Protein AF-A0A5C7LVJ6-F1 (afdb_monomer_lite)

Structure (mmCIF, N/CA/C/O backbone):
data_AF-A0A5C7LVJ6-F1
#
_entry.id   AF-A0A5C7LVJ6-F1
#
loop_
_atom_site.group_PDB
_atom_site.id
_atom_site.type_symbol
_atom_site.label_atom_id
_atom_site.label_alt_id
_atom_site.label_comp_id
_atom_site.label_asym_id
_atom_site.label_entity_id
_atom_site.label_seq_id
_atom_site.pdbx_PDB_ins_code
_atom_site.Cartn_x
_atom_site.Cartn_y
_atom_site.Cartn_z
_atom_site.occupancy
_atom_site.B_iso_or_equiv
_atom_site.auth_seq_id
_atom_site.auth_comp_id
_atom_site.auth_asym_id
_atom_site.auth_atom_id
_atom_site.pdbx_PDB_model_num
ATOM 1 N N . MET A 1 1 ? -3.788 11.008 -13.874 1.00 78.25 1 MET A N 1
ATOM 2 C CA . MET A 1 1 ? -3.403 9.626 -14.191 1.00 78.25 1 MET A CA 1
ATOM 3 C C . MET A 1 1 ? -2.016 9.638 -14.768 1.00 78.25 1 MET A C 1
ATOM 5 O O . MET A 1 1 ? -1.792 10.274 -15.796 1.00 78.25 1 MET A O 1
ATOM 9 N N . ALA A 1 2 ? -1.107 9.021 -14.033 1.00 84.81 2 ALA A N 1
ATOM 10 C CA . ALA A 1 2 ? 0.320 9.047 -14.265 1.00 84.81 2 ALA A CA 1
ATOM 11 C C . ALA A 1 2 ? 0.797 7.874 -15.134 1.00 84.81 2 ALA A C 1
ATOM 13 O O . ALA A 1 2 ? 0.110 6.862 -15.313 1.00 84.81 2 ALA A O 1
ATOM 14 N N . TYR A 1 3 ? 2.012 8.049 -15.652 1.00 85.44 3 TYR A N 1
ATOM 15 C CA . TYR A 1 3 ? 2.800 7.015 -16.310 1.00 85.44 3 TYR A CA 1
ATOM 16 C C . TYR A 1 3 ? 3.897 6.552 -15.357 1.00 85.44 3 TYR A C 1
ATOM 18 O O . TYR A 1 3 ? 4.651 7.365 -14.820 1.00 85.44 3 TYR A O 1
ATOM 26 N N . TYR A 1 4 ? 3.992 5.244 -15.177 1.00 88.31 4 TYR A N 1
ATOM 27 C CA . TYR A 1 4 ? 4.895 4.590 -14.243 1.00 88.31 4 TYR A CA 1
ATOM 28 C C . TYR A 1 4 ? 5.996 3.862 -15.019 1.00 88.31 4 TYR A C 1
ATOM 30 O O . TYR A 1 4 ? 5.690 3.052 -15.891 1.00 88.31 4 TYR A O 1
ATOM 38 N N . VAL A 1 5 ? 7.269 4.172 -14.732 1.00 86.69 5 VAL A N 1
ATOM 39 C CA . VAL A 1 5 ? 8.438 3.675 -15.502 1.00 86.69 5 VAL A CA 1
ATOM 40 C C . VAL A 1 5 ? 9.643 3.239 -14.646 1.00 86.69 5 VAL A C 1
ATOM 42 O O . VAL A 1 5 ? 10.735 3.031 -15.171 1.00 86.69 5 VAL A O 1
ATOM 45 N N . GLY A 1 6 ? 9.483 3.134 -13.326 1.00 84.69 6 GLY A N 1
ATOM 46 C CA . GLY A 1 6 ? 10.561 2.736 -12.411 1.00 84.69 6 GLY A CA 1
ATOM 47 C C . GLY A 1 6 ? 10.742 1.221 -12.317 1.00 84.69 6 GLY A C 1
ATOM 48 O O . GLY A 1 6 ? 9.756 0.498 -12.357 1.00 84.69 6 GLY A O 1
ATOM 49 N N . HIS A 1 7 ? 11.984 0.772 -12.128 1.00 84.69 7 HIS A N 1
ATOM 50 C CA . HIS A 1 7 ? 12.329 -0.606 -11.764 1.00 84.69 7 HIS A CA 1
ATOM 51 C C . HIS A 1 7 ? 13.174 -0.580 -10.493 1.00 84.69 7 HIS A C 1
ATOM 53 O O . HIS A 1 7 ? 13.984 0.329 -10.305 1.00 84.69 7 HIS A O 1
ATOM 59 N N . ASP A 1 8 ? 12.989 -1.581 -9.645 1.00 89.25 8 ASP A N 1
ATOM 60 C CA . ASP A 1 8 ? 13.706 -1.748 -8.383 1.00 89.25 8 ASP A CA 1
ATOM 61 C C . ASP A 1 8 ? 14.120 -3.217 -8.214 1.00 89.25 8 ASP A C 1
ATOM 63 O O . ASP A 1 8 ? 13.794 -4.070 -9.044 1.00 89.25 8 ASP A O 1
ATOM 67 N N . ILE A 1 9 ? 14.847 -3.521 -7.147 1.00 92.50 9 ILE A N 1
ATOM 68 C CA . ILE A 1 9 ? 15.129 -4.889 -6.726 1.00 92.50 9 ILE A CA 1
ATOM 69 C C . ILE A 1 9 ? 13.819 -5.560 -6.315 1.00 92.50 9 ILE A C 1
ATOM 71 O O . ILE A 1 9 ? 13.047 -5.026 -5.518 1.00 92.50 9 ILE A O 1
ATOM 75 N N . GLU A 1 10 ? 13.564 -6.758 -6.838 1.00 93.75 10 GLU A N 1
ATOM 76 C CA . GLU A 1 10 ? 12.377 -7.499 -6.450 1.00 93.75 10 GLU A CA 1
ATOM 77 C C . GLU A 1 10 ? 12.515 -8.035 -5.024 1.00 93.75 10 GLU A C 1
ATOM 79 O O . GLU A 1 10 ? 13.394 -8.836 -4.723 1.00 93.75 10 GLU A O 1
ATOM 84 N N . THR A 1 11 ? 11.610 -7.618 -4.148 1.00 91.19 11 THR A N 1
ATOM 85 C CA . THR A 1 11 ? 11.316 -8.248 -2.861 1.00 91.19 11 THR A CA 1
ATOM 86 C C . THR A 1 11 ? 10.017 -9.050 -2.912 1.00 91.19 11 THR A C 1
ATOM 88 O O . THR A 1 11 ? 9.124 -8.739 -3.706 1.00 91.19 11 THR A O 1
ATOM 91 N N . ASP A 1 12 ? 9.856 -10.067 -2.070 1.00 87.06 12 ASP A N 1
ATOM 92 C CA . ASP A 1 12 ? 8.550 -10.688 -1.840 1.00 87.06 12 ASP A CA 1
ATOM 93 C C . ASP A 1 12 ? 7.642 -9.791 -0.978 1.00 87.06 12 ASP A C 1
ATOM 95 O O . ASP A 1 12 ? 7.902 -8.609 -0.750 1.00 87.06 12 ASP A O 1
ATOM 99 N N . ASP A 1 13 ? 6.504 -10.330 -0.557 1.00 80.12 13 ASP A N 1
ATOM 100 C CA . ASP A 1 13 ? 5.519 -9.586 0.220 1.00 80.12 13 ASP A CA 1
ATOM 101 C C . ASP A 1 13 ? 5.923 -9.389 1.693 1.00 80.12 13 ASP A C 1
ATOM 103 O O . ASP A 1 13 ? 5.369 -8.504 2.351 1.00 80.12 13 ASP A O 1
ATOM 107 N N . ALA A 1 14 ? 6.896 -10.169 2.178 1.00 81.12 14 ALA A N 1
ATOM 108 C CA . ALA A 1 14 ? 7.531 -10.021 3.485 1.00 81.12 14 ALA A CA 1
ATOM 109 C C . ALA A 1 14 ? 8.728 -9.051 3.451 1.00 81.12 14 ALA A C 1
ATOM 111 O O . ALA A 1 14 ? 9.187 -8.612 4.503 1.00 81.12 14 ALA A O 1
ATOM 112 N N . GLY A 1 15 ? 9.193 -8.673 2.256 1.00 82.25 15 GLY A N 1
ATOM 113 C CA . GLY A 1 15 ? 10.324 -7.771 2.054 1.00 82.25 15 GLY A CA 1
ATOM 114 C C . GLY A 1 15 ? 11.650 -8.483 1.775 1.00 82.25 15 GLY A C 1
ATOM 115 O O . GLY A 1 15 ? 12.683 -7.819 1.734 1.00 82.25 15 GLY A O 1
ATOM 116 N N . GLU A 1 16 ? 11.643 -9.799 1.554 1.00 88.88 16 GLU A N 1
ATOM 117 C CA . GLU A 1 16 ? 12.852 -10.578 1.276 1.00 88.88 16 GLU A CA 1
ATOM 118 C C . GLU A 1 16 ? 13.286 -10.422 -0.181 1.00 88.88 16 GLU A C 1
ATOM 120 O O . GLU A 1 16 ? 12.473 -10.568 -1.099 1.00 88.88 16 GLU A O 1
ATOM 125 N N . VAL A 1 17 ? 14.576 -10.165 -0.407 1.00 93.31 17 VAL A N 1
ATOM 126 C CA . VAL A 1 17 ? 15.148 -10.007 -1.755 1.00 93.31 17 VAL A CA 1
ATOM 127 C C . VAL A 1 17 ? 15.021 -11.310 -2.543 1.00 93.31 17 VAL A C 1
ATOM 129 O O . VAL A 1 17 ? 15.376 -12.385 -2.064 1.00 93.31 17 VAL A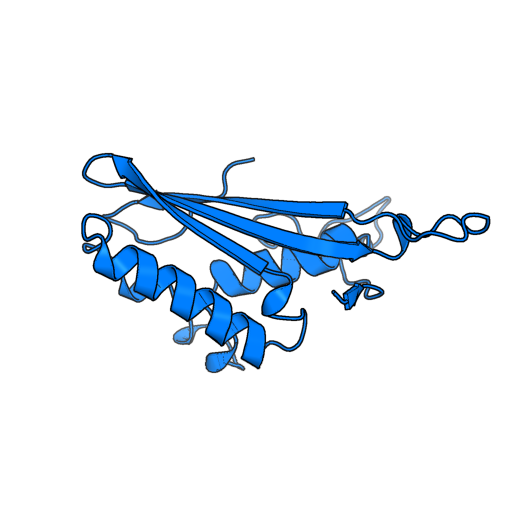 O 1
ATOM 132 N N . GLN A 1 18 ? 14.532 -11.200 -3.775 1.00 95.31 18 GLN A N 1
ATOM 133 C CA . GLN A 1 18 ? 14.347 -12.318 -4.687 1.00 95.31 18 GLN A CA 1
ATOM 134 C C . GLN A 1 18 ? 15.555 -12.475 -5.610 1.00 95.31 18 GLN A C 1
ATOM 136 O O . GLN A 1 18 ? 16.161 -11.499 -6.059 1.00 95.31 18 GLN A O 1
ATOM 141 N N . PHE A 1 19 ? 15.877 -13.728 -5.925 1.00 94.62 19 PHE A N 1
ATOM 142 C CA . PHE A 1 19 ? 16.984 -14.088 -6.803 1.00 94.62 19 PHE A CA 1
ATOM 143 C C . PHE A 1 19 ? 16.477 -14.905 -7.988 1.00 94.62 19 PHE A C 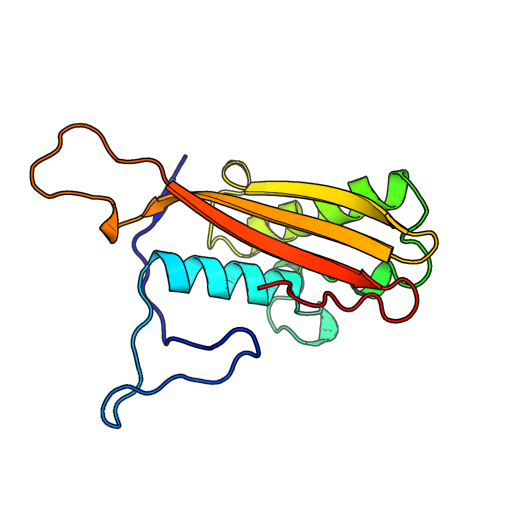1
ATOM 145 O O . PHE A 1 19 ? 15.587 -15.743 -7.842 1.00 94.62 19 PHE A O 1
ATOM 152 N N . GLU A 1 20 ? 17.076 -14.698 -9.155 1.00 94.06 20 GLU A N 1
ATOM 153 C CA . GLU A 1 20 ? 16.802 -15.464 -10.367 1.00 94.06 20 GLU A CA 1
ATOM 154 C C . GLU A 1 20 ? 18.132 -15.935 -10.956 1.00 94.06 20 GLU A C 1
ATOM 156 O O . GLU A 1 20 ? 19.018 -15.136 -11.238 1.00 94.06 20 GLU A O 1
ATOM 161 N N . ASN A 1 21 ? 18.309 -17.253 -11.086 1.00 93.81 21 ASN A N 1
ATOM 162 C CA . ASN A 1 21 ? 19.555 -17.866 -11.570 1.00 93.81 21 ASN A CA 1
ATOM 163 C C . ASN A 1 21 ? 20.826 -17.481 -10.779 1.00 93.81 21 ASN A C 1
ATOM 165 O O . ASN A 1 21 ? 21.930 -17.567 -11.306 1.00 93.81 21 ASN A O 1
ATOM 169 N N . GLY A 1 22 ? 20.680 -17.113 -9.503 1.00 91.75 22 GLY A N 1
ATOM 170 C CA . GLY A 1 22 ? 21.792 -16.705 -8.636 1.00 91.75 22 GLY A CA 1
ATOM 171 C C . GLY A 1 22 ? 22.088 -15.203 -8.645 1.00 91.75 22 GLY A C 1
ATOM 172 O O . GLY A 1 22 ? 22.865 -14.753 -7.807 1.00 91.75 22 GLY A O 1
ATOM 173 N N . ASP A 1 23 ? 21.427 -14.434 -9.512 1.00 93.31 23 ASP A N 1
ATOM 174 C CA . ASP A 1 23 ? 21.517 -12.976 -9.558 1.00 93.31 23 ASP A CA 1
ATOM 175 C C . ASP A 1 23 ? 20.341 -12.322 -8.825 1.00 93.31 23 ASP A C 1
ATOM 177 O O . ASP A 1 23 ? 19.280 -12.927 -8.649 1.00 93.31 23 ASP A O 1
ATOM 181 N N . ILE A 1 24 ? 20.523 -11.072 -8.387 1.00 94.69 24 ILE A N 1
ATOM 182 C CA . ILE A 1 24 ? 19.437 -10.269 -7.811 1.00 94.69 24 ILE A CA 1
ATOM 183 C C . ILE A 1 24 ? 18.385 -10.035 -8.896 1.00 94.69 24 ILE A C 1
ATOM 185 O O . ILE A 1 24 ? 18.685 -9.476 -9.953 1.00 94.69 24 ILE A O 1
ATOM 189 N N . LYS A 1 25 ? 17.145 -10.441 -8.621 1.00 95.00 25 LYS A N 1
ATOM 190 C CA . LYS A 1 25 ? 16.040 -10.291 -9.561 1.00 95.00 25 LYS A CA 1
ATOM 191 C C . LYS A 1 25 ? 15.585 -8.833 -9.611 1.00 95.00 25 LYS A C 1
ATOM 193 O O . LYS A 1 25 ? 15.332 -8.215 -8.576 1.00 95.00 25 LYS A O 1
ATOM 198 N N . LEU A 1 26 ? 15.445 -8.292 -10.819 1.00 93.88 26 LEU A N 1
ATOM 199 C CA . LEU A 1 26 ? 14.836 -6.980 -11.033 1.00 93.88 26 LEU A CA 1
ATOM 200 C C . LEU A 1 26 ? 13.315 -7.121 -11.098 1.00 93.88 26 LEU A C 1
ATOM 202 O O . LEU A 1 26 ? 12.789 -7.970 -11.818 1.00 93.88 26 LEU A O 1
ATOM 206 N N . ALA A 1 27 ? 12.613 -6.275 -10.353 1.00 92.56 27 ALA A N 1
ATOM 207 C CA . ALA A 1 27 ? 11.164 -6.205 -10.382 1.00 92.56 27 ALA A CA 1
ATOM 208 C C . ALA A 1 27 ? 10.689 -5.595 -11.704 1.00 92.56 27 ALA A C 1
ATOM 210 O O . ALA A 1 27 ? 11.279 -4.636 -12.196 1.00 92.56 27 ALA A O 1
ATOM 211 N N . SER A 1 28 ? 9.569 -6.095 -12.233 1.00 90.81 28 SER A N 1
ATOM 212 C CA . SER A 1 28 ? 8.782 -5.334 -13.218 1.00 90.81 28 SER A CA 1
ATOM 213 C C . SER A 1 28 ? 8.318 -4.001 -12.622 1.00 90.81 28 SER A C 1
ATOM 215 O O . SER A 1 28 ? 8.138 -3.893 -11.409 1.00 90.81 28 SER A O 1
ATOM 217 N N . THR A 1 29 ? 8.014 -3.020 -13.467 1.00 90.25 29 THR A N 1
ATOM 218 C CA . THR A 1 29 ? 7.440 -1.724 -13.086 1.00 90.25 29 THR A CA 1
ATOM 219 C C . THR A 1 29 ? 6.230 -1.913 -12.181 1.00 90.25 29 THR A C 1
ATOM 221 O O . THR A 1 29 ? 6.176 -1.368 -11.080 1.00 90.25 29 THR A O 1
ATOM 224 N N . LYS A 1 30 ? 5.273 -2.758 -12.584 1.00 90.06 30 LYS A N 1
ATOM 225 C CA . LYS A 1 30 ? 4.111 -3.102 -11.748 1.00 90.06 30 LYS A CA 1
ATOM 226 C C . LYS A 1 30 ? 4.517 -3.575 -10.355 1.00 90.06 30 LYS A C 1
ATOM 228 O O . LYS A 1 30 ? 3.953 -3.108 -9.366 1.00 90.06 30 LYS A O 1
ATOM 233 N N . ARG A 1 31 ? 5.496 -4.481 -10.272 1.00 90.06 31 ARG A N 1
ATOM 234 C CA . ARG A 1 31 ? 5.965 -5.034 -9.000 1.00 90.06 31 ARG A CA 1
ATOM 235 C C . ARG A 1 31 ? 6.687 -3.982 -8.153 1.00 90.06 31 ARG A C 1
ATOM 237 O O . ARG A 1 31 ? 6.401 -3.922 -6.962 1.00 90.06 31 ARG A O 1
ATOM 244 N N . THR A 1 32 ? 7.496 -3.111 -8.751 1.00 91.75 32 THR A N 1
ATOM 245 C CA . THR A 1 32 ? 8.161 -1.987 -8.073 1.00 91.75 32 THR A CA 1
ATOM 246 C C . THR A 1 32 ? 7.163 -1.062 -7.383 1.00 91.75 32 THR A C 1
ATOM 248 O O . THR A 1 32 ? 7.275 -0.799 -6.184 1.00 91.75 32 THR A O 1
ATOM 251 N N . PHE A 1 33 ? 6.131 -0.601 -8.096 1.00 91.38 33 PHE A N 1
ATOM 252 C CA . PHE A 1 33 ? 5.126 0.278 -7.485 1.00 91.38 33 PHE A CA 1
ATOM 253 C C . PHE A 1 33 ? 4.266 -0.458 -6.452 1.00 91.38 33 PHE A C 1
ATOM 255 O O . PHE A 1 33 ? 3.896 0.128 -5.433 1.00 91.38 33 PHE A O 1
ATOM 262 N 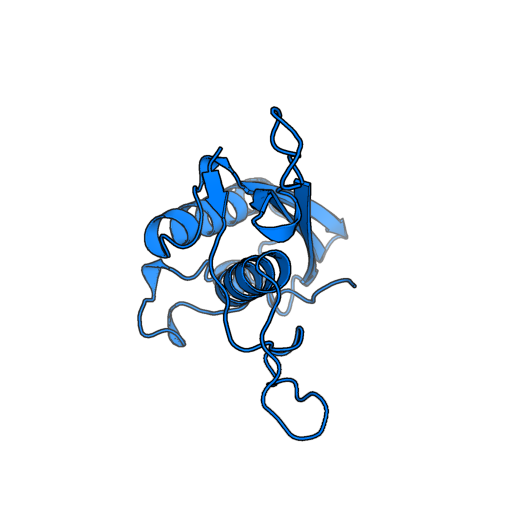N . LEU A 1 34 ? 3.995 -1.749 -6.666 1.00 90.62 34 LEU A N 1
ATOM 263 C CA . LEU A 1 34 ? 3.285 -2.579 -5.697 1.00 90.62 34 LEU A CA 1
ATOM 264 C C . LEU A 1 34 ? 4.082 -2.761 -4.396 1.00 90.62 34 LEU A C 1
ATOM 266 O O . LEU A 1 34 ? 3.510 -2.672 -3.312 1.00 90.62 34 LEU A O 1
ATOM 270 N N . GLN A 1 35 ? 5.395 -2.976 -4.489 1.00 91.12 35 GLN A N 1
ATOM 271 C CA . GLN A 1 35 ? 6.298 -3.078 -3.339 1.00 91.12 35 GLN A CA 1
ATOM 272 C C . GLN A 1 35 ? 6.391 -1.762 -2.578 1.00 91.12 35 GLN A C 1
ATOM 274 O O . GLN A 1 35 ? 6.257 -1.760 -1.357 1.00 91.12 35 GLN A O 1
ATOM 279 N N . GLY A 1 36 ? 6.549 -0.640 -3.286 1.00 90.88 36 GLY A N 1
ATOM 280 C CA . GLY A 1 36 ? 6.588 0.681 -2.662 1.00 90.88 36 GLY A CA 1
ATOM 281 C C . GLY A 1 36 ? 5.290 1.028 -1.928 1.00 90.88 36 GLY A C 1
ATOM 282 O O . GLY A 1 36 ? 5.336 1.581 -0.828 1.00 90.88 36 GLY A O 1
ATOM 283 N N . LEU A 1 37 ? 4.140 0.652 -2.497 1.00 91.88 37 LEU A N 1
ATOM 284 C CA . LEU A 1 37 ? 2.834 0.788 -1.853 1.00 91.88 37 LEU A CA 1
ATOM 285 C C . LEU A 1 37 ? 2.710 -0.132 -0.626 1.00 91.88 37 LEU A C 1
ATOM 287 O O . LEU A 1 37 ? 2.255 0.316 0.425 1.00 91.88 37 LEU A O 1
ATOM 291 N N . ASN A 1 38 ? 3.145 -1.393 -0.737 1.00 90.69 38 ASN A N 1
ATOM 292 C CA . ASN A 1 38 ? 3.135 -2.343 0.377 1.00 90.69 38 ASN A CA 1
ATOM 293 C C . ASN A 1 38 ? 3.998 -1.848 1.540 1.00 90.69 38 ASN A C 1
ATOM 295 O O . ASN A 1 38 ? 3.539 -1.826 2.677 1.00 90.69 38 ASN A O 1
ATOM 299 N N . TRP A 1 39 ? 5.214 -1.392 1.246 1.00 89.50 39 TRP A N 1
ATOM 300 C CA . TRP A 1 39 ? 6.138 -0.849 2.234 1.00 89.50 39 TRP A CA 1
ATOM 301 C C . TRP A 1 39 ? 5.537 0.358 2.961 1.00 89.50 39 TRP A C 1
ATOM 303 O O . TRP A 1 39 ? 5.454 0.359 4.185 1.00 89.50 39 TRP A O 1
ATOM 313 N N . MET A 1 40 ? 4.987 1.330 2.226 1.00 91.50 40 MET A N 1
ATOM 314 C CA . MET A 1 40 ? 4.317 2.498 2.813 1.00 91.50 40 MET A CA 1
ATOM 315 C C . MET A 1 40 ? 3.178 2.127 3.784 1.00 91.50 40 MET A C 1
ATOM 317 O O . MET A 1 40 ? 2.984 2.805 4.798 1.00 91.50 40 MET A O 1
ATOM 321 N N . ILE A 1 41 ? 2.393 1.095 3.455 1.00 91.00 41 ILE A N 1
ATOM 322 C CA . ILE A 1 41 ? 1.247 0.642 4.260 1.00 91.00 41 ILE A CA 1
ATOM 323 C C . ILE A 1 41 ? 1.710 -0.119 5.505 1.00 91.00 41 ILE A C 1
ATOM 325 O O . ILE A 1 41 ? 1.164 0.089 6.592 1.00 91.00 41 ILE A O 1
ATOM 329 N N . MET A 1 42 ? 2.691 -1.005 5.334 1.00 88.00 42 MET A N 1
ATOM 330 C CA . MET A 1 42 ? 3.170 -1.919 6.370 1.00 88.00 42 MET A CA 1
ATOM 331 C C . MET A 1 42 ? 4.118 -1.248 7.366 1.00 88.00 42 MET A C 1
ATOM 333 O O . MET A 1 42 ? 4.213 -1.697 8.506 1.00 88.00 42 MET A O 1
ATOM 337 N N . SER A 1 43 ? 4.800 -0.176 6.965 1.00 88.00 43 SER A N 1
ATOM 338 C CA . SER A 1 43 ? 5.793 0.499 7.797 1.00 88.00 43 SER A CA 1
ATOM 339 C C . SER A 1 43 ? 5.203 1.538 8.752 1.00 88.00 43 SER A C 1
ATOM 341 O O . SER A 1 43 ? 4.201 2.219 8.497 1.00 88.00 43 SER A O 1
ATOM 343 N N . SER A 1 44 ? 5.886 1.701 9.885 1.00 87.00 44 SER A N 1
ATOM 344 C CA . SER A 1 44 ? 5.596 2.728 10.880 1.00 87.00 44 SER A CA 1
ATOM 345 C C . SER A 1 44 ? 6.482 3.968 10.709 1.00 87.00 44 SER A C 1
ATOM 347 O O . SER A 1 44 ? 7.652 3.880 10.341 1.00 87.00 44 SER A O 1
ATOM 349 N N . ARG A 1 45 ? 5.968 5.142 11.107 1.00 89.75 45 ARG A N 1
ATOM 350 C CA . ARG A 1 45 ? 6.759 6.377 11.279 1.00 89.75 45 ARG A CA 1
ATOM 351 C C . ARG A 1 45 ? 8.015 6.178 12.129 1.00 89.75 45 ARG A C 1
ATOM 353 O O . ARG A 1 45 ? 9.006 6.857 11.909 1.00 89.75 45 ARG A O 1
ATOM 360 N N . THR A 1 46 ? 7.971 5.271 13.103 1.00 85.25 46 THR A N 1
ATOM 361 C CA . THR A 1 46 ? 9.092 4.992 14.016 1.00 85.25 46 THR A CA 1
ATOM 362 C C . THR A 1 46 ? 10.214 4.173 13.381 1.00 85.25 46 THR A C 1
ATOM 364 O O . THR A 1 46 ? 11.289 4.083 13.960 1.00 85.25 46 THR A O 1
ATOM 367 N N . GLU A 1 47 ? 9.963 3.560 12.226 1.00 81.69 47 GLU A N 1
ATOM 368 C CA . GLU A 1 47 ? 10.874 2.621 11.556 1.00 81.69 47 GLU A CA 1
ATOM 369 C C . GLU A 1 47 ? 11.505 3.224 10.295 1.00 81.69 47 GLU A C 1
ATOM 371 O O . GLU A 1 47 ? 12.418 2.639 9.719 1.00 81.69 47 GLU A O 1
ATOM 376 N N . SER A 1 48 ? 11.030 4.395 9.863 1.00 83.81 48 SER A N 1
ATOM 377 C CA . SER A 1 48 ? 11.434 5.031 8.612 1.00 83.81 48 SER A CA 1
ATOM 378 C C . SER A 1 48 ? 12.240 6.303 8.857 1.00 83.81 48 SER A C 1
ATOM 380 O O . SER A 1 48 ? 11.902 7.125 9.708 1.00 83.81 48 SER A O 1
ATOM 382 N N . SER A 1 49 ? 13.278 6.505 8.044 1.00 82.62 49 SER A N 1
ATOM 383 C CA . SER A 1 49 ? 14.004 7.777 7.950 1.00 82.62 49 SER A CA 1
ATOM 384 C C . SER A 1 49 ? 13.179 8.886 7.283 1.00 82.62 49 SER A C 1
ATOM 386 O O . SER A 1 49 ? 13.540 10.058 7.376 1.00 82.62 49 SER A O 1
ATOM 388 N N . VAL A 1 50 ? 12.058 8.527 6.645 1.00 86.00 50 VAL A N 1
ATOM 389 C CA . VAL A 1 50 ? 11.094 9.439 6.018 1.00 86.00 50 VAL A CA 1
ATOM 390 C C . VAL A 1 50 ? 9.713 9.189 6.642 1.00 86.00 50 VAL A C 1
ATOM 392 O O . VAL A 1 50 ? 8.851 8.553 6.031 1.00 86.00 50 VAL A O 1
ATOM 395 N N . PRO A 1 51 ? 9.485 9.635 7.889 1.00 87.69 51 PRO A N 1
ATOM 396 C CA . PRO A 1 51 ? 8.308 9.251 8.668 1.00 87.69 51 PRO A CA 1
ATOM 397 C C . PRO A 1 51 ? 6.991 9.684 8.013 1.00 87.69 51 PRO A C 1
ATOM 399 O O . PRO A 1 51 ? 6.021 8.929 8.021 1.00 87.69 51 PRO A O 1
ATOM 402 N N . ASP A 1 52 ? 6.948 10.868 7.403 1.00 90.50 52 ASP A N 1
ATOM 403 C CA . ASP A 1 52 ? 5.722 11.391 6.790 1.00 90.50 52 ASP A CA 1
ATOM 404 C C . ASP A 1 52 ? 5.285 10.608 5.544 1.00 90.50 52 ASP A C 1
ATOM 406 O O . ASP A 1 52 ? 4.107 10.626 5.196 1.00 90.50 52 ASP A O 1
ATOM 410 N N . ALA A 1 53 ? 6.199 9.853 4.926 1.00 90.00 53 ALA A N 1
ATOM 411 C CA . ALA A 1 53 ? 5.885 8.956 3.820 1.00 90.00 53 ALA A CA 1
ATOM 412 C C . ALA A 1 53 ? 5.271 7.620 4.276 1.00 90.00 53 ALA A C 1
ATOM 414 O O . ALA A 1 53 ? 5.042 6.761 3.435 1.00 90.00 53 ALA A O 1
ATOM 415 N N . MET A 1 54 ? 5.044 7.404 5.580 1.00 92.75 54 MET A N 1
ATOM 416 C CA . MET A 1 54 ? 4.490 6.157 6.125 1.00 92.75 54 MET A CA 1
ATOM 417 C C . MET A 1 54 ? 3.029 6.334 6.534 1.00 92.75 54 MET A C 1
ATOM 419 O O . MET A 1 54 ? 2.678 7.294 7.229 1.00 92.75 54 MET A O 1
ATOM 423 N N . ALA A 1 55 ? 2.180 5.358 6.199 1.00 91.44 55 ALA A N 1
ATOM 424 C CA . ALA A 1 55 ? 0.767 5.387 6.578 1.00 91.44 55 ALA A CA 1
ATOM 425 C C . ALA A 1 55 ? 0.570 5.271 8.101 1.00 91.44 55 ALA A C 1
ATOM 427 O O . ALA A 1 55 ? -0.416 5.789 8.629 1.00 91.44 55 ALA A O 1
ATOM 428 N N . HIS A 1 56 ? 1.512 4.620 8.800 1.00 91.44 56 HIS A N 1
ATOM 429 C CA . HIS A 1 56 ? 1.564 4.493 10.261 1.00 91.44 56 HIS A CA 1
ATOM 430 C C . HIS A 1 56 ? 0.241 4.009 10.870 1.00 91.44 56 HIS A C 1
ATOM 432 O O . HIS A 1 56 ? -0.313 4.603 11.794 1.00 91.44 56 HIS A O 1
ATOM 438 N N . LEU A 1 57 ? -0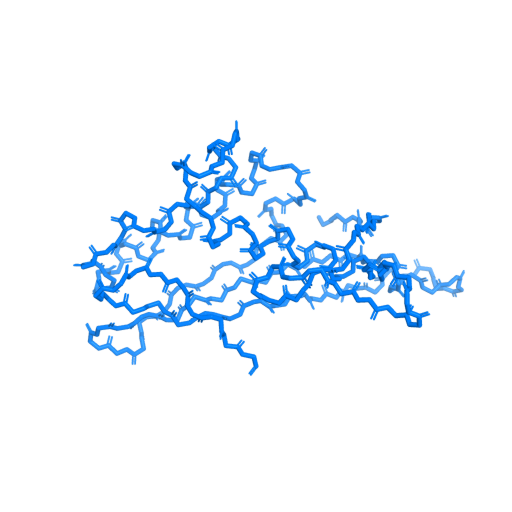.282 2.907 10.331 1.00 90.31 57 LEU A N 1
ATOM 439 C CA . LEU A 1 57 ? -1.621 2.423 10.666 1.00 90.31 57 LEU A CA 1
ATOM 440 C C . LEU A 1 57 ? -1.731 1.807 12.074 1.00 90.31 57 LEU A C 1
ATOM 442 O O . LEU A 1 57 ? -2.835 1.700 12.609 1.00 90.31 57 LEU A O 1
ATOM 446 N N . VAL A 1 58 ? -0.601 1.483 12.711 1.00 87.00 58 VAL A N 1
ATOM 447 C CA . VAL A 1 58 ? -0.536 0.923 14.075 1.00 87.00 58 VAL A CA 1
ATOM 448 C C . VAL A 1 58 ? -1.241 1.798 15.128 1.00 87.00 58 VAL A C 1
ATOM 450 O O . VAL A 1 58 ? -1.727 1.293 16.138 1.00 87.00 58 VAL A O 1
ATOM 453 N N . VAL A 1 59 ? -1.386 3.109 14.886 1.00 88.19 59 VAL A N 1
ATOM 454 C CA . VAL A 1 59 ? -2.087 4.044 15.795 1.00 88.19 59 VAL A CA 1
ATOM 455 C C . VAL A 1 59 ? -3.583 3.765 15.938 1.00 88.19 59 VAL A C 1
ATOM 457 O O . VAL A 1 59 ? -4.217 4.250 16.877 1.00 88.19 59 VAL A O 1
ATOM 460 N N . TYR A 1 60 ? -4.160 2.994 15.016 1.00 87.81 60 TYR A N 1
ATOM 461 C CA . TYR A 1 60 ? -5.580 2.648 15.007 1.00 87.81 60 TYR A CA 1
ATOM 462 C C . TYR A 1 60 ? -5.890 1.338 15.751 1.00 87.81 60 TYR A C 1
ATOM 464 O O . TYR A 1 60 ? -7.043 0.895 15.762 1.00 87.81 60 TYR A O 1
ATOM 472 N N . LYS A 1 61 ? -4.889 0.747 16.421 1.00 84.12 61 LYS A N 1
ATOM 473 C CA . LYS A 1 61 ? -5.043 -0.407 17.316 1.00 84.12 61 LYS A CA 1
ATOM 474 C C . LYS A 1 61 ? -6.195 -0.225 18.295 1.00 84.12 61 LYS A C 1
ATOM 476 O O . LYS A 1 61 ? -6.307 0.802 18.964 1.00 84.12 61 LYS A O 1
ATOM 481 N N . GLY A 1 62 ? -7.065 -1.231 18.362 1.00 79.50 62 GLY A N 1
ATOM 482 C CA . GLY A 1 62 ? -8.238 -1.222 19.230 1.00 79.50 62 GLY A CA 1
ATOM 483 C C . GLY A 1 62 ? -9.352 -0.250 18.819 1.00 79.50 62 GLY A C 1
ATOM 484 O O . GLY A 1 62 ? -10.208 0.069 19.643 1.00 79.50 62 GLY A O 1
ATOM 485 N N . ARG A 1 63 ? -9.348 0.275 17.583 1.00 80.94 63 ARG A N 1
ATOM 486 C CA . ARG A 1 63 ? -10.336 1.275 17.123 1.00 80.94 63 ARG A CA 1
ATOM 487 C C . ARG A 1 63 ? -10.954 0.975 15.752 1.00 80.94 63 ARG A C 1
ATOM 489 O O . ARG A 1 63 ? 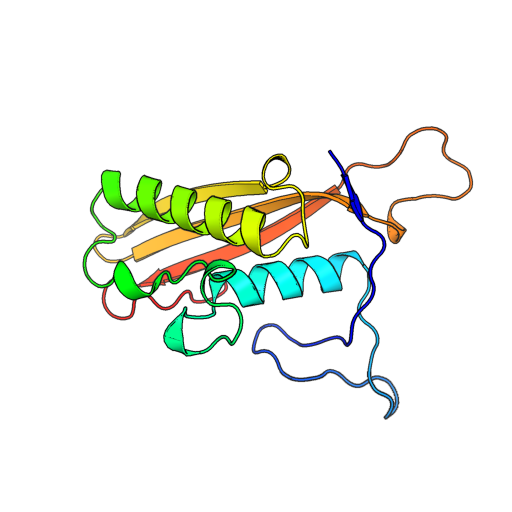-11.664 1.812 15.200 1.00 80.94 63 ARG A O 1
ATOM 496 N N . LEU A 1 64 ? -10.713 -0.217 15.200 1.00 77.12 64 LEU A N 1
ATOM 497 C CA . LEU A 1 64 ? -11.118 -0.592 13.835 1.00 77.12 64 LEU A CA 1
ATOM 498 C C . LEU A 1 64 ? -12.625 -0.833 13.652 1.00 77.12 64 LEU A C 1
ATOM 500 O O . LEU A 1 64 ? -13.079 -1.004 12.527 1.00 77.12 64 LEU A O 1
ATOM 504 N N . ASN A 1 65 ? -13.416 -0.809 14.722 1.00 72.19 65 ASN A N 1
ATOM 505 C CA . ASN A 1 65 ? -14.877 -0.926 14.684 1.00 72.19 65 ASN A CA 1
ATOM 506 C C . ASN A 1 65 ? -15.603 0.432 14.557 1.00 72.19 65 ASN A C 1
ATOM 508 O O . ASN A 1 65 ? -16.832 0.477 14.548 1.00 72.19 65 ASN A O 1
ATOM 512 N N . ILE A 1 66 ? -14.871 1.548 14.466 1.00 80.31 66 ILE A N 1
ATOM 513 C CA . ILE A 1 66 ? -15.436 2.903 14.409 1.00 80.31 66 ILE A CA 1
ATOM 514 C C . ILE A 1 66 ? -15.396 3.419 12.965 1.00 80.31 66 ILE A C 1
ATOM 516 O O . ILE A 1 66 ? -14.322 3.608 12.404 1.00 80.31 66 ILE A O 1
ATOM 520 N N . ALA A 1 67 ? -16.548 3.756 12.377 1.00 78.44 67 ALA A N 1
ATOM 521 C CA . ALA A 1 67 ? -16.621 4.225 10.983 1.00 78.44 67 ALA A CA 1
ATOM 522 C C . ALA A 1 67 ? -15.747 5.466 10.690 1.00 78.44 67 ALA A C 1
ATOM 524 O O . ALA A 1 67 ? -15.150 5.584 9.623 1.00 78.44 67 ALA A O 1
ATOM 525 N N . ASN A 1 68 ? -15.615 6.391 11.649 1.00 86.19 68 ASN A N 1
ATOM 526 C CA . ASN A 1 68 ? -14.730 7.552 11.490 1.00 86.19 68 ASN A CA 1
ATOM 527 C C . ASN A 1 68 ? -13.244 7.160 11.411 1.00 86.19 68 ASN A C 1
ATOM 529 O O . ASN A 1 68 ? -12.479 7.852 10.747 1.00 86.19 68 ASN A O 1
ATOM 533 N N . VAL A 1 69 ? -12.844 6.049 12.040 1.00 88.19 69 VAL A N 1
ATOM 534 C CA . VAL A 1 69 ? -11.463 5.545 11.995 1.00 88.19 69 VAL A CA 1
ATOM 535 C C . VAL A 1 69 ? -11.120 5.017 10.608 1.00 88.19 69 VAL A C 1
ATOM 537 O O . VAL A 1 69 ? -10.010 5.245 10.142 1.00 88.19 69 VAL A O 1
ATOM 540 N N . HIS A 1 70 ? -12.072 4.405 9.900 1.00 89.38 70 HIS A N 1
ATOM 541 C CA . HIS A 1 70 ? -11.876 3.965 8.511 1.00 89.38 70 HIS A CA 1
ATOM 542 C C . HIS A 1 70 ? -11.513 5.132 7.596 1.00 89.38 70 HIS A C 1
ATOM 544 O O . HIS A 1 70 ? -10.514 5.071 6.884 1.00 89.38 70 HIS A O 1
ATOM 550 N N . ARG A 1 71 ? -12.237 6.251 7.711 1.00 90.75 71 ARG A N 1
ATOM 551 C CA . ARG A 1 71 ? -11.916 7.476 6.964 1.00 90.75 71 ARG A CA 1
ATOM 552 C C . ARG A 1 71 ? -10.542 8.041 7.347 1.00 90.75 71 ARG A C 1
ATOM 554 O O . ARG A 1 71 ? -9.821 8.539 6.483 1.00 90.75 71 ARG A O 1
ATOM 561 N N . SER A 1 72 ? -10.162 7.971 8.625 1.00 92.31 72 SER A N 1
ATOM 562 C CA . SER A 1 72 ? -8.827 8.383 9.081 1.00 92.31 72 SER A CA 1
ATOM 563 C C . SER A 1 72 ? -7.714 7.504 8.506 1.00 92.31 72 SER A C 1
ATOM 565 O O . SER A 1 72 ? -6.699 8.043 8.076 1.00 92.31 72 SER A O 1
ATOM 567 N N . ILE A 1 73 ? -7.915 6.184 8.423 1.00 91.62 73 ILE A N 1
ATOM 568 C CA . ILE A 1 73 ? -6.983 5.253 7.766 1.00 91.62 73 ILE A CA 1
ATOM 569 C C . ILE A 1 73 ? -6.819 5.621 6.288 1.00 91.62 73 ILE A C 1
ATOM 571 O O . ILE A 1 73 ? -5.693 5.800 5.826 1.00 91.62 73 ILE A O 1
ATOM 575 N N . GLU A 1 74 ? -7.928 5.808 5.567 1.00 92.38 74 GLU A N 1
ATOM 576 C CA . GLU A 1 74 ? -7.906 6.218 4.156 1.00 92.38 74 GLU A CA 1
ATOM 577 C C . GLU A 1 74 ? -7.142 7.534 3.959 1.00 92.38 74 GLU A C 1
ATOM 579 O O . GLU A 1 74 ? -6.322 7.660 3.050 1.00 92.38 74 GLU A O 1
ATOM 584 N N . THR A 1 75 ? -7.369 8.501 4.851 1.00 92.19 75 THR A N 1
ATOM 585 C CA . THR A 1 75 ? -6.680 9.799 4.832 1.00 92.19 75 THR A CA 1
ATOM 586 C C . THR A 1 75 ? -5.184 9.639 5.089 1.00 92.19 75 THR A C 1
ATOM 588 O O . THR A 1 75 ? -4.384 10.236 4.374 1.00 92.19 75 THR A O 1
ATOM 591 N N . SER A 1 76 ? -4.800 8.804 6.059 1.00 92.62 76 SER A N 1
ATOM 592 C CA . SER A 1 76 ? -3.399 8.541 6.411 1.00 92.62 76 SER A CA 1
ATOM 593 C C . SER A 1 76 ? -2.621 7.956 5.232 1.00 92.62 76 SER A C 1
ATOM 595 O O . SER A 1 76 ? -1.529 8.419 4.916 1.00 92.62 76 SER A O 1
ATOM 597 N N . ILE A 1 77 ? -3.216 6.990 4.521 1.00 92.94 77 ILE A N 1
ATOM 598 C CA . ILE A 1 77 ? -2.606 6.359 3.339 1.00 92.94 77 ILE A CA 1
ATOM 599 C C . ILE A 1 77 ? -2.425 7.381 2.211 1.00 92.94 77 ILE A C 1
ATOM 601 O O . ILE A 1 77 ? -1.365 7.438 1.593 1.00 92.94 77 ILE A O 1
ATOM 605 N N . ARG A 1 78 ? -3.430 8.230 1.959 1.00 91.50 78 ARG A N 1
ATOM 606 C CA . ARG A 1 78 ? -3.343 9.282 0.930 1.00 91.50 78 ARG A CA 1
ATOM 607 C C . ARG A 1 78 ? -2.326 10.369 1.273 1.00 91.50 78 ARG A C 1
ATOM 609 O O . ARG A 1 78 ? -1.675 10.892 0.376 1.00 91.50 78 ARG A O 1
ATOM 616 N N . GLN A 1 79 ? -2.183 10.715 2.550 1.00 91.38 79 GLN A N 1
ATOM 617 C CA . GLN A 1 79 ? -1.148 11.647 2.993 1.00 91.38 79 GLN A CA 1
ATOM 618 C C . GLN A 1 79 ? 0.243 11.042 2.813 1.00 91.38 79 GLN A C 1
ATOM 620 O O . GLN A 1 79 ? 1.099 11.687 2.220 1.00 91.38 79 GLN A O 1
ATOM 625 N N . ALA A 1 80 ? 0.448 9.795 3.240 1.00 92.25 80 ALA A N 1
ATOM 626 C CA . ALA A 1 80 ? 1.711 9.088 3.047 1.00 92.25 80 ALA A CA 1
ATOM 627 C C . ALA A 1 80 ? 2.113 9.023 1.562 1.00 92.25 80 ALA A C 1
ATOM 629 O O . ALA A 1 80 ? 3.252 9.336 1.218 1.00 92.25 80 ALA A O 1
ATOM 630 N N . ALA A 1 81 ? 1.146 8.745 0.681 1.00 90.75 81 ALA A N 1
ATOM 631 C CA . ALA A 1 81 ? 1.328 8.751 -0.770 1.00 90.75 81 ALA A CA 1
ATOM 632 C C . ALA A 1 81 ? 1.885 10.080 -1.298 1.00 90.75 81 ALA A C 1
ATOM 634 O O . ALA A 1 81 ? 2.814 10.099 -2.105 1.00 90.75 81 ALA A O 1
ATOM 635 N N . LEU A 1 82 ? 1.335 11.198 -0.811 1.00 89.69 82 LEU A N 1
ATOM 636 C CA . LEU A 1 82 ? 1.758 12.541 -1.202 1.00 89.69 82 LEU A CA 1
ATOM 637 C C . LEU A 1 82 ? 3.217 12.816 -0.812 1.00 89.69 82 LEU A C 1
ATOM 639 O O . LEU A 1 82 ? 3.940 13.447 -1.576 1.00 89.69 82 LEU A O 1
ATOM 643 N N . TYR A 1 83 ? 3.652 12.337 0.356 1.00 89.38 83 TYR A N 1
ATOM 644 C CA . TYR A 1 83 ? 5.025 12.522 0.832 1.00 89.38 83 TYR A CA 1
ATOM 645 C C . TYR A 1 83 ? 6.028 11.573 0.173 1.00 89.38 83 TYR A C 1
ATOM 647 O O . TYR A 1 83 ? 7.172 11.967 -0.044 1.00 89.38 83 TYR A O 1
ATOM 655 N N . GLN A 1 84 ? 5.626 10.340 -0.152 1.00 85.19 84 GLN A N 1
ATOM 656 C CA . GLN A 1 84 ? 6.516 9.370 -0.794 1.00 85.19 84 GLN A CA 1
ATOM 657 C C . GLN A 1 84 ? 6.901 9.806 -2.216 1.00 85.19 84 GLN A C 1
ATOM 659 O O . GLN A 1 84 ? 7.985 9.468 -2.686 1.00 85.19 84 GLN A O 1
ATOM 664 N N . ASN A 1 85 ? 6.019 10.546 -2.902 1.00 83.75 85 ASN A N 1
ATOM 665 C CA . ASN A 1 85 ? 6.198 11.010 -4.283 1.00 83.75 85 ASN A CA 1
ATOM 666 C C . ASN A 1 85 ? 6.517 9.880 -5.289 1.00 83.75 85 ASN A C 1
ATOM 668 O O . ASN A 1 85 ? 7.041 10.126 -6.374 1.00 83.75 85 ASN A O 1
ATOM 672 N N . LEU A 1 86 ? 6.207 8.630 -4.925 1.00 85.06 86 LEU A N 1
ATOM 673 C CA . LEU A 1 86 ? 6.375 7.459 -5.781 1.00 85.06 86 LEU A CA 1
ATOM 674 C C . LEU A 1 86 ? 5.185 7.309 -6.739 1.00 85.06 86 LEU A C 1
ATOM 676 O O . LEU A 1 86 ? 5.344 6.857 -7.866 1.00 85.06 86 LEU A O 1
ATOM 680 N N . PHE A 1 87 ? 3.988 7.719 -6.323 1.00 87.25 87 PHE A N 1
ATOM 681 C CA . PHE A 1 87 ? 2.777 7.685 -7.142 1.00 87.25 87 PHE A CA 1
ATOM 682 C C . PHE A 1 87 ? 1.912 8.924 -6.925 1.00 87.25 87 PHE A C 1
ATOM 684 O O . PHE A 1 87 ? 1.939 9.530 -5.857 1.00 87.25 87 PHE A O 1
ATOM 691 N N . ASP A 1 88 ? 1.122 9.288 -7.942 1.00 85.38 88 ASP A N 1
ATOM 692 C CA . ASP A 1 88 ? 0.106 10.333 -7.822 1.00 85.38 88 ASP A CA 1
ATOM 693 C C . ASP A 1 88 ? -0.966 9.896 -6.798 1.00 85.38 88 ASP A C 1
ATOM 695 O O . ASP A 1 88 ? -1.587 8.842 -6.965 1.00 85.38 88 ASP A O 1
ATOM 699 N N . PRO A 1 89 ? -1.236 10.677 -5.736 1.00 83.44 89 PRO A N 1
ATOM 700 C CA . PRO A 1 89 ? -2.261 10.332 -4.749 1.00 83.44 89 PRO A CA 1
ATOM 701 C C . PRO A 1 89 ? -3.676 10.191 -5.331 1.00 83.44 89 PRO A C 1
ATOM 703 O O . PRO A 1 89 ? -4.522 9.520 -4.731 1.00 83.44 89 PRO A O 1
ATOM 706 N N . ASN A 1 90 ? -3.953 10.816 -6.482 1.00 88.31 90 ASN A N 1
ATOM 707 C CA . ASN A 1 90 ? -5.237 10.711 -7.180 1.00 88.31 90 ASN A CA 1
ATOM 708 C C . ASN A 1 90 ? -5.407 9.377 -7.913 1.00 88.31 90 ASN A C 1
ATOM 710 O O . ASN A 1 90 ? -6.532 8.986 -8.222 1.00 88.31 90 ASN A O 1
ATOM 714 N N . ASP A 1 91 ? -4.306 8.672 -8.161 1.00 91.12 91 ASP A N 1
ATOM 715 C CA . ASP A 1 91 ? -4.297 7.361 -8.801 1.00 91.12 91 ASP A CA 1
ATOM 716 C C . ASP A 1 91 ? -4.556 6.221 -7.793 1.00 91.12 91 ASP A C 1
ATOM 718 O O . ASP A 1 91 ? -4.708 5.062 -8.186 1.00 91.12 91 ASP A O 1
ATOM 722 N N . LEU A 1 92 ? -4.684 6.545 -6.497 1.00 92.19 92 LEU A N 1
ATOM 723 C CA . LEU A 1 92 ? -5.043 5.604 -5.436 1.00 92.19 92 LEU A CA 1
ATOM 724 C C . LEU A 1 92 ? -6.555 5.559 -5.151 1.00 92.19 92 LEU A C 1
ATOM 726 O O . LEU A 1 92 ? -7.174 6.562 -4.782 1.00 92.19 92 LEU A O 1
ATOM 730 N N . ASP A 1 93 ? -7.139 4.362 -5.186 1.00 93.19 93 ASP A N 1
ATOM 731 C CA . ASP A 1 93 ? -8.439 4.047 -4.574 1.00 93.19 93 ASP A CA 1
ATOM 732 C C . ASP A 1 93 ? -8.194 3.238 -3.292 1.00 93.19 93 ASP A C 1
ATOM 734 O O . ASP A 1 93 ? -7.749 2.091 -3.340 1.00 93.19 93 ASP A O 1
ATOM 738 N N . VAL A 1 94 ? -8.444 3.863 -2.140 1.00 92.50 94 VAL A N 1
ATOM 739 C CA . VAL A 1 94 ? -8.268 3.275 -0.807 1.00 92.50 94 VAL A CA 1
ATOM 740 C C . VAL A 1 94 ? -9.647 3.031 -0.221 1.00 92.50 94 VAL A C 1
ATOM 742 O O . VAL A 1 94 ? -10.457 3.957 -0.177 1.00 92.50 94 VAL A O 1
ATOM 745 N N . ARG A 1 95 ? -9.903 1.808 0.242 1.00 91.88 95 ARG A N 1
ATOM 746 C CA . ARG A 1 95 ? -11.167 1.435 0.880 1.00 91.88 95 ARG A CA 1
ATOM 747 C C . ARG A 1 95 ? -10.915 0.652 2.147 1.00 91.88 95 ARG A C 1
ATOM 749 O O . ARG A 1 95 ? -10.183 -0.336 2.117 1.00 91.88 95 ARG A O 1
ATOM 756 N N . VAL A 1 96 ? -11.578 1.056 3.224 1.00 90.19 96 VAL A N 1
ATOM 757 C CA . VAL A 1 96 ? -11.582 0.315 4.486 1.00 90.19 96 VAL A CA 1
ATOM 758 C C . VAL A 1 96 ? -13.009 -0.076 4.839 1.00 90.19 96 VAL A C 1
ATOM 760 O O . VAL A 1 96 ? -13.892 0.775 4.922 1.00 90.19 96 VAL A O 1
ATOM 763 N N . VAL A 1 97 ? -13.247 -1.373 5.032 1.00 87.94 97 VAL A N 1
ATOM 764 C CA . VAL A 1 97 ? -14.582 -1.925 5.296 1.00 87.94 97 VAL A CA 1
ATOM 765 C C . VAL A 1 97 ? -14.513 -2.855 6.505 1.00 87.94 97 VAL A C 1
ATOM 767 O O . VAL A 1 97 ? -13.659 -3.739 6.526 1.00 87.94 97 VAL A O 1
ATOM 770 N N . PRO A 1 98 ? -15.389 -2.713 7.514 1.00 85.94 98 PRO A N 1
ATOM 771 C CA . PRO A 1 98 ? -15.447 -3.675 8.608 1.00 85.94 98 PRO A CA 1
ATOM 772 C C . PRO A 1 98 ? -15.915 -5.034 8.073 1.00 85.94 98 PRO A C 1
ATOM 774 O O . PRO A 1 98 ? -16.920 -5.108 7.368 1.00 85.94 98 PRO A O 1
ATOM 777 N N . ILE A 1 99 ? -15.194 -6.104 8.411 1.00 86.94 99 ILE A N 1
ATOM 778 C CA . ILE A 1 99 ? -15.537 -7.479 8.001 1.00 86.94 99 ILE A CA 1
ATOM 779 C C . ILE A 1 99 ? -15.939 -8.360 9.188 1.00 86.94 99 ILE A C 1
ATOM 781 O O . ILE A 1 99 ? -16.637 -9.352 9.002 1.00 86.94 99 ILE A O 1
ATOM 785 N N . ALA A 1 100 ? -15.544 -7.976 10.403 1.00 82.50 100 ALA A N 1
ATOM 786 C CA . ALA A 1 100 ? -15.942 -8.611 11.653 1.00 82.50 100 ALA A CA 1
ATOM 787 C C . ALA A 1 100 ? -16.029 -7.568 12.780 1.00 82.50 100 ALA A C 1
ATOM 789 O O . ALA A 1 100 ? -15.728 -6.389 12.586 1.00 82.50 100 ALA A O 1
ATOM 790 N N . THR A 1 101 ? -16.429 -8.003 13.977 1.00 75.31 101 THR A N 1
ATOM 791 C CA . THR A 1 101 ? -16.440 -7.165 15.190 1.00 75.31 101 THR A CA 1
ATOM 792 C C . THR A 1 101 ? -15.055 -6.637 15.571 1.00 75.31 101 THR A C 1
ATOM 794 O O . THR A 1 101 ? -14.947 -5.588 16.202 1.00 75.31 101 THR A O 1
ATOM 797 N N . ASP A 1 102 ? -14.013 -7.354 15.166 1.00 79.19 102 ASP A N 1
ATOM 798 C CA . ASP A 1 102 ? -12.610 -7.183 15.529 1.00 79.19 102 ASP A CA 1
ATOM 799 C C . ASP A 1 102 ? -11.682 -7.199 14.299 1.00 79.19 102 ASP A C 1
ATOM 801 O O . ASP A 1 102 ? -10.472 -7.365 14.436 1.00 79.19 102 ASP A O 1
ATOM 805 N N . ALA A 1 103 ? -12.212 -6.998 13.090 1.00 83.69 103 ALA A N 1
ATOM 806 C CA . ALA A 1 103 ? -11.391 -6.926 11.886 1.00 83.69 103 ALA A CA 1
ATOM 807 C C . ALA A 1 103 ? -11.982 -5.999 10.821 1.00 83.69 103 ALA A C 1
ATOM 809 O O . ALA A 1 103 ? -13.199 -5.939 10.609 1.00 83.69 103 ALA A O 1
ATOM 810 N N . ALA A 1 104 ? -11.097 -5.318 10.097 1.00 87.50 104 ALA A N 1
ATOM 811 C CA . ALA A 1 104 ? -11.433 -4.549 8.905 1.00 87.50 104 ALA A CA 1
ATOM 812 C C . ALA A 1 104 ? -10.631 -5.053 7.702 1.00 87.50 104 ALA A C 1
ATOM 814 O O . ALA A 1 104 ? -9.470 -5.419 7.833 1.00 87.50 104 ALA A O 1
ATOM 815 N N . SER A 1 105 ? -11.238 -5.055 6.521 1.00 89.94 105 SER A N 1
ATOM 816 C CA . SER A 1 105 ? -10.520 -5.213 5.262 1.00 89.94 105 SER A CA 1
ATOM 817 C C . SER A 1 105 ? -10.034 -3.849 4.786 1.00 89.94 105 SER A C 1
ATOM 819 O O . SER A 1 105 ? -10.810 -2.894 4.748 1.00 89.94 105 SER A O 1
ATOM 821 N N . LEU A 1 106 ? -8.761 -3.768 4.409 1.00 91.56 106 LEU A N 1
ATOM 822 C CA . LEU A 1 106 ? -8.166 -2.631 3.716 1.00 91.56 106 LEU A CA 1
ATOM 823 C C . LEU A 1 106 ? -7.831 -3.073 2.292 1.00 91.56 106 LEU A C 1
ATOM 825 O O . LEU A 1 106 ? -7.098 -4.034 2.089 1.00 91.56 106 LEU A O 1
ATOM 829 N N . THR A 1 107 ? -8.353 -2.363 1.301 1.00 93.38 107 THR A N 1
ATOM 830 C CA . THR A 1 107 ? -7.972 -2.541 -0.102 1.00 93.38 107 THR A CA 1
ATOM 831 C C . THR A 1 107 ? -7.372 -1.247 -0.622 1.00 93.38 107 THR A C 1
ATOM 833 O O . THR A 1 107 ? -7.990 -0.189 -0.500 1.00 93.38 107 THR A O 1
ATOM 836 N N . VAL A 1 108 ? -6.196 -1.333 -1.235 1.00 92.75 108 VAL A N 1
ATOM 837 C CA . VAL A 1 108 ? -5.549 -0.210 -1.916 1.00 92.75 108 VAL A CA 1
ATOM 838 C C . VAL A 1 108 ? -5.327 -0.581 -3.370 1.00 92.75 108 VAL A C 1
ATOM 840 O O . VAL A 1 108 ? -4.671 -1.577 -3.667 1.00 92.75 108 VAL A O 1
ATOM 843 N N . LYS A 1 109 ? -5.890 0.209 -4.281 1.00 92.94 109 LYS A N 1
ATOM 844 C CA . LYS A 1 109 ? -5.708 0.047 -5.722 1.00 92.94 109 LYS A CA 1
ATOM 845 C C . LYS A 1 109 ? -4.916 1.214 -6.274 1.00 92.94 109 LYS A C 1
ATOM 847 O O . LYS A 1 109 ? -5.303 2.356 -6.056 1.00 92.94 109 LYS A O 1
ATOM 852 N N . LEU A 1 110 ? -3.867 0.917 -7.025 1.00 92.19 110 LEU A N 1
ATOM 853 C CA . LEU A 1 110 ? -3.115 1.877 -7.818 1.00 92.19 110 LEU A CA 1
ATOM 854 C C . LEU A 1 110 ? -3.541 1.748 -9.281 1.00 92.19 110 LEU A C 1
ATOM 856 O O . LEU A 1 110 ? -3.440 0.664 -9.860 1.00 92.19 110 LEU A O 1
ATOM 860 N N . LYS A 1 111 ? -4.036 2.840 -9.862 1.00 92.31 111 LYS A N 1
ATOM 861 C CA . LYS A 1 111 ? -4.475 2.925 -11.256 1.00 92.31 111 LYS A CA 1
ATOM 862 C C . LYS A 1 111 ? -3.463 3.722 -12.070 1.00 92.31 111 LYS A C 1
ATOM 864 O O . LYS A 1 111 ? -3.172 4.857 -11.730 1.00 92.31 111 LYS A O 1
ATOM 869 N N . GLY A 1 112 ? -3.006 3.197 -13.198 1.00 89.44 112 GLY A N 1
ATOM 870 C CA . GLY A 1 112 ? -2.145 3.977 -14.081 1.00 89.44 112 GLY A CA 1
ATOM 871 C C . GLY A 1 112 ? -1.764 3.245 -15.348 1.00 89.44 112 GLY A C 1
ATOM 872 O O . GLY A 1 112 ? -2.303 2.183 -15.655 1.00 89.44 112 GLY A O 1
ATOM 873 N N . VAL A 1 113 ? -0.831 3.844 -16.078 1.00 88.25 113 VAL A N 1
ATOM 874 C CA . VAL A 1 113 ? -0.197 3.223 -17.239 1.00 88.25 113 VAL A CA 1
ATOM 875 C C . VAL A 1 113 ? 1.197 2.789 -16.809 1.00 88.25 113 VAL A C 1
ATOM 877 O O . VAL A 1 113 ? 2.022 3.631 -16.457 1.00 88.25 113 VAL A O 1
ATOM 880 N N . PHE A 1 114 ? 1.449 1.485 -16.799 1.00 88.00 114 PHE A N 1
ATOM 881 C CA . PHE A 1 114 ? 2.749 0.919 -16.438 1.00 88.00 114 PHE A CA 1
ATOM 882 C C . PHE A 1 114 ? 3.555 0.649 -17.703 1.00 88.00 114 PHE A C 1
ATOM 884 O O . PHE A 1 114 ? 2.975 0.378 -18.754 1.00 88.00 114 PHE A O 1
ATOM 891 N N . LEU A 1 115 ? 4.882 0.729 -17.616 1.00 85.38 115 LEU A N 1
ATOM 892 C CA . LEU A 1 115 ? 5.754 0.601 -18.781 1.00 85.38 115 LEU A CA 1
ATOM 893 C C . LEU A 1 115 ? 5.499 -0.681 -19.585 1.00 85.38 115 LEU A C 1
ATOM 895 O O . LEU A 1 115 ? 5.495 -0.617 -20.808 1.00 85.38 115 LEU A O 1
ATOM 899 N N . GLU A 1 116 ? 5.232 -1.818 -18.935 1.00 82.00 116 GLU A N 1
ATOM 900 C CA . GLU A 1 116 ? 4.971 -3.083 -19.643 1.00 82.00 116 GLU A CA 1
ATOM 901 C C . GLU A 1 116 ? 3.627 -3.100 -20.378 1.00 82.00 116 GLU A C 1
ATOM 903 O O . GLU A 1 116 ? 3.445 -3.871 -21.315 1.00 82.00 116 GLU A O 1
ATOM 908 N N . ASP A 1 117 ? 2.679 -2.262 -19.954 1.00 75.25 117 ASP A N 1
ATOM 909 C CA . ASP A 1 117 ? 1.375 -2.114 -20.606 1.00 75.25 117 ASP A CA 1
ATOM 910 C C . ASP A 1 117 ? 1.446 -1.183 -21.826 1.00 75.25 117 ASP A C 1
ATOM 912 O O . ASP A 1 117 ? 0.447 -0.965 -22.517 1.00 75.25 117 ASP A O 1
ATOM 916 N N . ARG A 1 118 ? 2.630 -0.631 -22.109 1.00 68.44 118 ARG A N 1
ATOM 917 C CA . ARG A 1 118 ? 2.897 0.138 -23.314 1.00 68.44 118 ARG A CA 1
ATOM 918 C C . ARG A 1 118 ? 3.318 -0.818 -24.428 1.00 68.44 118 ARG A C 1
ATOM 920 O O . ARG A 1 118 ? 4.479 -1.196 -24.537 1.00 68.44 118 ARG A O 1
ATOM 927 N N . LEU A 1 119 ? 2.365 -1.194 -25.272 1.00 62.44 119 LEU A N 1
ATOM 928 C CA . LEU A 1 119 ? 2.670 -1.885 -26.522 1.00 62.44 119 LEU A CA 1
ATOM 929 C C . LEU A 1 119 ? 3.292 -0.880 -27.503 1.00 62.44 119 LEU A C 1
ATOM 931 O O . LEU A 1 119 ? 2.756 0.213 -27.675 1.00 62.44 119 LEU A O 1
ATOM 935 N N . GLU A 1 120 ? 4.416 -1.240 -28.131 1.00 59.84 120 GLU A N 1
ATOM 936 C CA . GLU A 1 120 ? 5.162 -0.367 -29.060 1.00 59.84 120 GLU A CA 1
ATOM 937 C C . GLU A 1 120 ? 4.314 0.119 -30.257 1.00 59.84 120 GLU A C 1
ATOM 939 O O . GLU A 1 120 ? 4.623 1.163 -30.825 1.00 59.84 120 GLU A O 1
ATOM 944 N N . ASP A 1 121 ? 3.204 -0.569 -30.559 1.00 62.09 121 ASP A N 1
ATOM 945 C CA . ASP A 1 121 ? 2.339 -0.334 -31.725 1.00 62.09 121 ASP A CA 1
ATOM 946 C C . ASP A 1 121 ? 0.889 0.093 -31.385 1.00 62.09 121 ASP A C 1
ATOM 948 O O . ASP A 1 121 ? -0.001 -0.015 -32.231 1.00 62.09 121 ASP A O 1
ATOM 952 N N . GLN A 1 122 ? 0.600 0.545 -30.157 1.00 59.81 122 GLN A N 1
ATOM 953 C CA . GLN A 1 122 ? -0.730 1.073 -29.802 1.00 59.81 122 GLN A CA 1
ATOM 954 C C . GLN A 1 122 ? -0.691 2.575 -29.505 1.00 59.81 122 GLN A C 1
ATOM 956 O O . GLN A 1 122 ? 0.059 3.028 -28.643 1.00 59.81 122 GLN A O 1
ATOM 961 N N . ASP A 1 123 ? -1.551 3.332 -30.195 1.00 60.06 123 ASP A N 1
ATOM 962 C CA . ASP A 1 123 ? -1.742 4.773 -29.967 1.00 60.06 123 ASP A CA 1
ATOM 963 C C . ASP A 1 123 ? -2.376 5.066 -28.594 1.00 60.06 123 ASP A C 1
ATOM 965 O O . ASP A 1 123 ? -2.135 6.126 -28.011 1.00 60.06 123 ASP A O 1
ATOM 969 N N . ASP A 1 124 ? -3.147 4.115 -28.052 1.00 69.88 124 ASP A N 1
ATOM 970 C CA . ASP A 1 124 ? -3.850 4.265 -26.781 1.00 69.88 124 ASP A CA 1
ATOM 971 C C . ASP A 1 124 ? -3.151 3.493 -25.648 1.00 69.88 124 ASP A C 1
ATOM 973 O O . ASP A 1 124 ? -2.985 2.273 -25.731 1.00 69.88 124 ASP A O 1
ATOM 977 N N . PRO A 1 125 ? -2.771 4.161 -24.546 1.00 67.62 125 PRO A N 1
ATOM 978 C CA . PRO A 1 125 ? -2.164 3.491 -23.406 1.00 67.62 125 PRO A CA 1
ATOM 979 C C . PRO A 1 125 ? -3.179 2.600 -22.677 1.00 67.62 125 PRO A C 1
ATOM 981 O O . PRO A 1 125 ? -4.281 3.035 -22.325 1.00 67.62 125 PRO A O 1
ATOM 984 N N . ILE A 1 126 ? -2.784 1.363 -22.366 1.00 78.12 126 ILE A N 1
ATOM 985 C CA . ILE A 1 126 ? -3.602 0.454 -21.560 1.00 78.12 126 ILE A CA 1
ATOM 986 C C . ILE A 1 126 ? -3.533 0.891 -20.095 1.00 78.12 126 ILE A C 1
ATOM 988 O O . ILE A 1 126 ? -2.483 0.885 -19.454 1.00 78.12 126 ILE A O 1
ATOM 992 N N . VAL A 1 127 ? -4.691 1.255 -19.549 1.00 79.94 127 VAL A N 1
ATOM 993 C CA . VAL A 1 127 ? -4.843 1.560 -18.126 1.00 79.94 127 VAL A CA 1
ATOM 994 C C . VAL A 1 127 ? -4.998 0.257 -17.362 1.00 79.94 127 VAL A C 1
ATOM 996 O O . VAL A 1 127 ? -5.968 -0.474 -17.574 1.00 79.94 127 VAL A O 1
ATOM 999 N N . SER A 1 128 ? -4.086 -0.015 -16.436 1.00 81.38 128 SER A N 1
ATOM 1000 C CA . SER A 1 128 ? -4.152 -1.200 -15.588 1.00 81.38 128 SER A CA 1
ATOM 1001 C C . SER A 1 128 ? -4.220 -0.842 -14.106 1.00 81.38 128 SER A C 1
ATOM 1003 O O . SER A 1 128 ? -4.119 0.320 -13.694 1.00 81.38 128 SER A O 1
ATOM 1005 N N . TYR A 1 129 ? -4.493 -1.867 -13.302 1.00 82.62 129 TYR A N 1
ATOM 1006 C CA . TYR A 1 129 ? -4.681 -1.750 -11.866 1.00 82.62 129 TYR A CA 1
ATOM 1007 C C . TYR A 1 129 ? -3.755 -2.716 -11.148 1.00 82.62 129 TYR A C 1
ATOM 1009 O O . TYR A 1 129 ? -3.664 -3.888 -11.510 1.00 82.62 129 TYR A O 1
ATOM 1017 N N . GLN A 1 130 ? -3.138 -2.230 -10.081 1.00 82.25 130 GLN A N 1
ATOM 1018 C CA . GLN A 1 130 ? -2.463 -3.048 -9.085 1.00 82.25 130 GLN A CA 1
ATOM 1019 C C . GLN A 1 130 ? -3.254 -2.966 -7.781 1.00 82.25 130 GLN A C 1
ATOM 1021 O O . GLN A 1 130 ? -3.655 -1.876 -7.381 1.00 82.25 130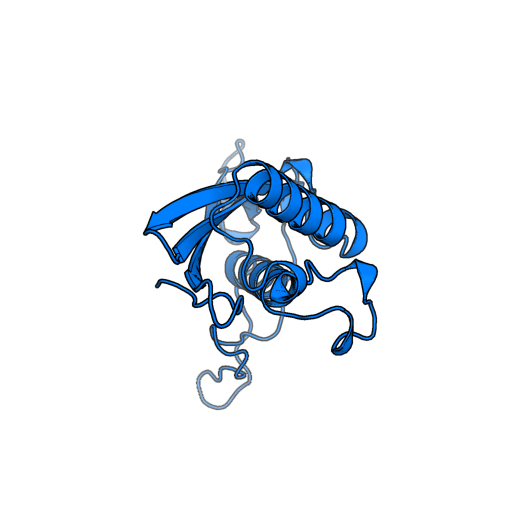 GLN A O 1
ATOM 1026 N N . THR A 1 131 ? -3.546 -4.103 -7.148 1.00 85.62 131 THR A N 1
ATOM 1027 C CA . THR A 1 131 ? -4.381 -4.159 -5.935 1.00 85.62 131 THR A CA 1
ATOM 1028 C C . THR A 1 131 ? -3.622 -4.834 -4.804 1.00 85.62 131 THR A C 1
ATOM 1030 O O . THR A 1 131 ? -3.091 -5.924 -4.987 1.00 85.62 131 THR A O 1
ATOM 1033 N N . LEU A 1 132 ? -3.627 -4.207 -3.630 1.00 86.94 132 LEU A N 1
ATOM 1034 C CA . LEU A 1 132 ? -3.221 -4.811 -2.367 1.00 86.94 132 LEU A CA 1
ATOM 1035 C C . LEU A 1 132 ? -4.443 -4.971 -1.474 1.00 86.94 132 LEU A C 1
ATOM 1037 O O . LEU A 1 132 ? -5.180 -4.009 -1.244 1.00 86.94 132 LEU A O 1
ATOM 1041 N N . GLY A 1 133 ? -4.653 -6.190 -0.988 1.00 86.81 133 GLY A N 1
ATOM 1042 C CA . GLY A 1 133 ? -5.661 -6.514 0.010 1.00 86.81 133 GLY A CA 1
ATOM 1043 C C . GLY A 1 133 ? -5.001 -6.849 1.339 1.00 86.81 133 GLY A C 1
ATOM 1044 O O . GLY A 1 133 ? -4.008 -7.573 1.378 1.00 86.81 133 GLY A O 1
ATOM 1045 N N . TYR A 1 134 ? -5.573 -6.344 2.424 1.00 87.75 134 TYR A N 1
ATOM 1046 C CA . TYR A 1 134 ? -5.152 -6.645 3.783 1.00 87.75 134 TYR A CA 1
ATOM 1047 C C . TYR A 1 134 ? -6.359 -6.960 4.658 1.00 87.75 134 TYR A C 1
ATOM 1049 O O . TYR A 1 134 ? -7.430 -6.358 4.513 1.00 87.75 134 TYR A O 1
ATOM 1057 N N . VAL A 1 135 ? -6.155 -7.855 5.615 1.00 85.94 135 VAL A N 1
ATOM 1058 C CA . VAL A 1 135 ? -6.972 -7.955 6.821 1.00 85.94 135 VAL A CA 1
ATOM 1059 C C . VAL A 1 135 ? -6.266 -7.174 7.915 1.00 85.94 135 VAL A C 1
ATOM 1061 O O . VAL A 1 135 ? -5.057 -7.267 8.086 1.00 85.94 135 VAL A O 1
ATOM 1064 N N . PHE A 1 136 ? -7.025 -6.362 8.636 1.00 83.69 136 PHE A N 1
ATOM 1065 C CA . PHE A 1 136 ? -6.531 -5.508 9.697 1.00 83.69 136 PHE A CA 1
ATOM 1066 C C . PHE A 1 136 ? -7.148 -5.974 11.018 1.00 83.69 136 PHE A C 1
ATOM 1068 O O . PHE A 1 136 ? -8.309 -5.641 11.290 1.00 83.69 136 PHE A O 1
ATOM 1075 N N . PRO A 1 137 ? -6.426 -6.788 11.814 1.00 79.06 137 PRO A N 1
ATOM 1076 C CA . PRO A 1 137 ? -6.934 -7.298 13.079 1.00 79.06 137 PRO A CA 1
ATOM 1077 C C . PRO A 1 137 ? -6.975 -6.185 14.127 1.00 79.06 137 PRO A C 1
ATOM 1079 O O . PRO A 1 137 ? -6.060 -5.369 14.236 1.00 79.06 137 PRO A O 1
ATOM 1082 N N . PHE A 1 138 ? -8.025 -6.154 14.941 1.00 74.62 138 PHE A N 1
ATOM 1083 C CA . PHE A 1 138 ? -8.244 -5.131 15.966 1.00 74.62 138 PHE A CA 1
ATOM 1084 C C . PHE A 1 138 ? -7.184 -5.152 17.072 1.00 74.62 138 PHE A C 1
ATOM 1086 O O . PHE A 1 138 ? -6.778 -4.088 17.551 1.00 74.62 138 PHE A O 1
ATOM 1093 N N . GLU A 1 139 ? -6.729 -6.344 17.466 1.00 75.31 139 GLU A N 1
ATOM 1094 C CA . GLU A 1 139 ? -5.765 -6.529 18.554 1.00 75.31 139 GLU A CA 1
ATOM 1095 C C . GLU A 1 139 ? -4.336 -6.136 18.166 1.00 75.31 139 GLU A C 1
ATOM 1097 O O . GLU A 1 139 ? -3.611 -5.559 18.982 1.00 75.31 139 GLU A O 1
ATOM 1102 N N . SER A 1 140 ? -3.910 -6.424 16.935 1.00 73.25 140 SER A N 1
ATOM 1103 C CA . SER A 1 140 ? -2.560 -6.107 16.460 1.00 73.25 140 SER A CA 1
ATOM 1104 C C . SER A 1 140 ? -2.494 -4.737 15.781 1.00 73.25 140 SER A C 1
ATOM 1106 O O . SER A 1 140 ? -1.535 -4.005 16.010 1.00 73.25 140 SER A O 1
ATOM 1108 N N . ALA A 1 141 ? -3.518 -4.377 14.995 1.00 68.56 141 ALA A N 1
ATOM 1109 C CA . ALA A 1 141 ? -3.477 -3.314 13.985 1.00 68.56 141 ALA A CA 1
ATOM 1110 C C . ALA A 1 141 ? -2.205 -3.343 13.134 1.00 68.56 141 ALA A C 1
ATOM 1112 O O . ALA A 1 141 ? -1.661 -2.307 12.744 1.00 68.56 141 ALA A O 1
ATOM 1113 N N . THR A 1 142 ? -1.754 -4.556 12.837 1.00 78.94 142 THR A N 1
ATOM 1114 C CA . THR A 1 142 ? -0.736 -4.835 11.835 1.00 78.94 142 THR A CA 1
ATOM 1115 C C . THR A 1 142 ? -1.464 -5.413 10.624 1.00 78.94 142 THR A C 1
ATOM 1117 O O . THR A 1 142 ? -2.207 -6.376 10.807 1.00 78.94 142 THR A O 1
ATOM 1120 N N . PRO A 1 143 ? -1.342 -4.830 9.416 1.00 78.94 143 PRO A N 1
ATOM 1121 C CA . PRO A 1 143 ? -2.024 -5.363 8.246 1.00 78.94 143 PRO A CA 1
ATOM 1122 C C . PRO A 1 143 ? -1.442 -6.718 7.885 1.00 78.94 143 PRO A C 1
ATOM 1124 O O . PRO A 1 143 ? -0.233 -6.884 7.800 1.00 78.94 143 PRO A O 1
ATOM 1127 N N . GLU A 1 144 ? -2.312 -7.689 7.666 1.00 84.31 144 GLU A N 1
ATOM 1128 C CA . GLU A 1 144 ? -1.955 -9.011 7.176 1.00 84.31 144 GLU A CA 1
ATOM 1129 C C . GLU A 1 144 ? -2.368 -9.078 5.714 1.00 84.31 144 GLU A C 1
ATOM 1131 O O . GLU A 1 144 ? -3.546 -8.924 5.381 1.00 84.31 144 GLU A O 1
ATOM 1136 N N . ARG A 1 145 ? -1.391 -9.231 4.821 1.00 79.88 145 ARG A N 1
ATOM 1137 C CA . ARG A 1 145 ? -1.649 -9.228 3.383 1.00 79.88 145 ARG A CA 1
ATOM 1138 C C . ARG A 1 145 ? -2.441 -10.471 2.978 1.00 79.88 145 ARG A C 1
ATOM 1140 O O . ARG A 1 145 ? -2.109 -11.582 3.378 1.00 79.88 145 ARG A O 1
ATOM 1147 N N . VAL A 1 146 ? -3.468 -10.272 2.157 1.00 80.25 146 VAL A N 1
ATOM 1148 C CA . VAL A 1 146 ? -4.264 -11.343 1.548 1.00 80.25 146 VAL A CA 1
ATOM 1149 C C . VAL A 1 146 ? -3.791 -11.508 0.106 1.00 80.25 146 VAL A C 1
ATOM 1151 O O . VAL A 1 146 ? -3.806 -10.533 -0.651 1.00 80.25 146 VAL A O 1
ATOM 1154 N N . VAL A 1 147 ? -3.329 -12.714 -0.239 1.00 65.69 147 VAL A N 1
ATOM 1155 C CA . VAL A 1 147 ? -2.812 -13.087 -1.571 1.00 65.69 147 VAL A CA 1
ATOM 1156 C C . VAL A 1 147 ? -3.896 -13.782 -2.381 1.00 65.69 147 VAL A C 1
ATOM 1158 O O . VAL A 1 147 ? -4.567 -14.671 -1.809 1.00 65.69 147 VAL A O 1
#

Radius of gyration: 16.12 Å; chains: 1; bounding box: 38×30×51 Å

Foldseek 3Di:
DDEFEDKDFAADLVRHFDDDPNHGDIDASLRVLVVLLSCQAQDALVRDPQSQLHLRQQVCALPLQDPVVQVSSLVSSLRSCVSVVNADSVQWDWGWADPDNFKIKIKIKGWDAYPVQDDPPDPDGDIDIDMWIFIQGNHRSRTDTDD

Sequence (147 aa):
MAYYVGHDIETDDAGEVQFENGDIKLASTKRTFLQGLNWMIMSSRTESSVPDAMAHLVVYKGRLNIANVHRSIETSIRQAALYQNLFDPNDLDVRVVPIATDAASLTVKLKGVFLEDRLEDQDDPIVSYQTLGYVFPFESATPERVV

Secondary structure (DSSP, 8-state):
--EE----BPB-TTSPBPEETTEEPBPPHHHHHHHHHHHHHH--TTT-SSGGGS--GGGGTT-TT-HHHHHHHHHHHHHHHHHH-SS-GGGEEEEEEEEETTEEEEEEEEEEEEGGG--TT-SSPPPEEEEEEEEEETTT---EEE-

pLDDT: mean 85.71, std 7.74, range [59.81, 95.31]